Protein AF-J5HVZ8-F1 (afdb_monomer_lite)

Radius of gyration: 12.07 Å; chains: 1; bounding box: 24×26×35 Å

pLDDT: mean 88.11, std 14.33, range [44.84, 97.25]

Structure (mmCIF, N/CA/C/O backbone):
data_AF-J5HVZ8-F1
#
_entry.id   AF-J5HVZ8-F1
#
loop_
_atom_site.group_PDB
_atom_site.id
_atom_site.type_symbol
_atom_site.label_atom_id
_atom_site.label_alt_id
_atom_site.label_comp_id
_atom_site.label_asym_id
_atom_site.label_entity_id
_atom_site.label_seq_id
_atom_site.pdbx_PDB_ins_code
_atom_site.Cartn_x
_atom_site.Cartn_y
_atom_site.Cartn_z
_atom_site.occupancy
_atom_site.B_iso_or_equiv
_atom_site.auth_seq_id
_atom_site.auth_comp_id
_atom_site.auth_asym_id
_atom_site.auth_atom_id
_atom_site.pdbx_PDB_model_num
ATOM 1 N N . MET A 1 1 ? -3.637 -16.391 -11.439 1.00 53.78 1 MET A N 1
ATOM 2 C CA . MET A 1 1 ? -4.329 -15.315 -12.167 1.00 53.78 1 MET A CA 1
ATOM 3 C C . MET A 1 1 ? -5.718 -15.101 -11.585 1.00 53.78 1 MET A C 1
ATOM 5 O O . MET A 1 1 ? -6.639 -15.844 -11.905 1.00 53.78 1 MET A O 1
ATOM 9 N N . ILE A 1 2 ? -5.854 -14.120 -10.691 1.00 54.59 2 ILE A N 1
ATOM 10 C CA . ILE A 1 2 ? -7.179 -13.594 -10.341 1.00 54.59 2 ILE A CA 1
ATOM 11 C C . ILE A 1 2 ? -7.577 -12.671 -11.496 1.00 54.59 2 ILE A C 1
ATOM 13 O O . ILE A 1 2 ? -6.794 -11.768 -11.813 1.00 54.59 2 ILE A O 1
ATOM 17 N N . PRO A 1 3 ? -8.697 -12.923 -12.186 1.00 55.31 3 PRO A N 1
ATOM 18 C CA . PRO A 1 3 ? -9.079 -12.125 -13.338 1.00 55.31 3 PRO A CA 1
ATOM 19 C C . PRO A 1 3 ? -9.405 -10.695 -12.896 1.00 55.31 3 PRO A C 1
ATOM 21 O O . PRO A 1 3 ? -10.148 -10.469 -11.943 1.00 55.31 3 PRO A O 1
ATOM 24 N N . GLU A 1 4 ? -8.854 -9.712 -13.608 1.00 53.62 4 GLU A N 1
ATOM 25 C CA . GLU A 1 4 ? -9.134 -8.284 -13.382 1.00 53.62 4 GLU A CA 1
ATOM 26 C C . GLU A 1 4 ? -10.630 -7.954 -13.548 1.00 53.62 4 GLU A C 1
ATOM 28 O O . GLU A 1 4 ? -11.115 -6.969 -12.993 1.00 53.62 4 GLU A O 1
ATOM 33 N N . GLU A 1 5 ? -11.365 -8.811 -14.263 1.00 53.72 5 GLU A N 1
ATOM 34 C CA . GLU A 1 5 ? -12.808 -8.728 -14.510 1.00 53.72 5 GLU A CA 1
ATOM 35 C C . GLU A 1 5 ? -13.676 -8.888 -13.246 1.00 53.72 5 GLU A C 1
ATOM 37 O O . GLU A 1 5 ? -14.840 -8.497 -13.272 1.00 53.72 5 GLU A O 1
ATOM 42 N N . GLU A 1 6 ? -13.131 -9.390 -12.130 1.00 57.47 6 GLU A N 1
ATOM 43 C CA . GLU A 1 6 ? -13.851 -9.479 -10.845 1.00 57.47 6 GLU A CA 1
ATOM 44 C C . GLU A 1 6 ? -13.694 -8.229 -9.960 1.00 57.47 6 GLU A C 1
ATOM 46 O O . GLU A 1 6 ? -14.329 -8.133 -8.912 1.00 57.47 6 GLU A O 1
ATOM 51 N N . THR A 1 7 ? -12.869 -7.256 -10.364 1.00 63.94 7 THR A N 1
ATOM 52 C CA . THR A 1 7 ? -12.573 -6.063 -9.554 1.00 63.94 7 THR A CA 1
ATOM 53 C C . THR A 1 7 ? -13.281 -4.823 -10.105 1.00 63.94 7 THR A C 1
ATOM 55 O O . THR A 1 7 ? -13.201 -4.507 -11.295 1.00 63.94 7 THR A O 1
ATOM 58 N N . VAL A 1 8 ? -13.978 -4.085 -9.238 1.00 74.00 8 VAL A N 1
ATOM 59 C CA . VAL A 1 8 ? -14.670 -2.827 -9.573 1.00 74.00 8 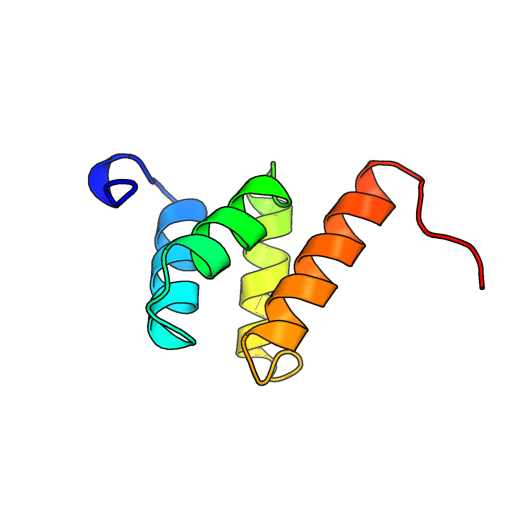VAL A CA 1
ATOM 60 C C . VAL A 1 8 ? -14.155 -1.685 -8.692 1.00 74.00 8 VAL A C 1
ATOM 62 O O . VAL A 1 8 ? -13.630 -1.916 -7.607 1.00 74.00 8 VAL A O 1
ATOM 65 N N . GLY A 1 9 ? -14.272 -0.437 -9.155 1.00 85.94 9 GLY A N 1
ATOM 66 C CA . GLY A 1 9 ? -13.958 0.7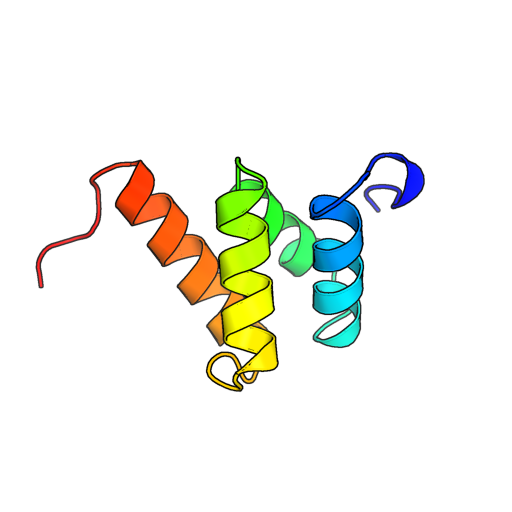42 -8.335 1.00 85.94 9 GLY A CA 1
ATOM 67 C C . GLY A 1 9 ? -12.490 0.846 -7.892 1.00 85.94 9 GLY A C 1
ATOM 68 O O . GLY A 1 9 ? -11.578 0.793 -8.722 1.00 85.94 9 GLY A O 1
ATOM 69 N N . ALA A 1 10 ? -12.264 1.054 -6.589 1.00 90.56 10 ALA A N 1
ATOM 70 C CA . ALA A 1 10 ? -10.934 1.215 -5.993 1.00 90.56 10 ALA A CA 1
ATOM 71 C C . ALA A 1 10 ? -10.056 -0.037 -6.149 1.00 90.56 10 ALA A C 1
ATOM 73 O O . ALA A 1 10 ? -8.869 0.085 -6.441 1.00 90.56 10 ALA A O 1
ATOM 74 N N . GLU A 1 11 ? -10.634 -1.238 -6.062 1.00 90.88 11 GLU A N 1
ATOM 75 C CA . GLU A 1 11 ? -9.871 -2.484 -6.179 1.00 90.88 11 GLU A CA 1
ATOM 76 C C . GLU A 1 11 ? -9.220 -2.655 -7.553 1.00 90.88 11 GLU A C 1
ATOM 78 O O . GLU A 1 11 ? -8.063 -3.061 -7.646 1.00 90.88 11 GLU A O 1
ATOM 83 N N . ARG A 1 12 ? -9.924 -2.280 -8.625 1.00 92.69 12 ARG A N 1
ATOM 84 C CA . ARG A 1 12 ? -9.370 -2.358 -9.980 1.00 92.69 12 ARG A CA 1
ATOM 85 C C . ARG A 1 12 ? -8.192 -1.403 -10.176 1.00 92.69 12 ARG A C 1
ATOM 87 O O . ARG A 1 12 ? -7.202 -1.772 -10.803 1.00 92.69 12 ARG A O 1
ATOM 94 N N . ARG A 1 13 ? -8.312 -0.173 -9.661 1.00 94.31 13 ARG A N 1
ATOM 95 C CA . ARG A 1 13 ? -7.247 0.843 -9.732 1.00 94.31 13 ARG A CA 1
ATOM 96 C C . ARG A 1 13 ? -6.010 0.377 -8.968 1.00 94.31 13 ARG A C 1
ATOM 98 O O . ARG A 1 13 ? -4.920 0.398 -9.533 1.00 94.31 13 ARG A O 1
ATOM 105 N N . LEU A 1 14 ? -6.215 -0.160 -7.765 1.00 95.44 14 LEU A N 1
ATOM 106 C CA . LEU A 1 14 ? -5.149 -0.732 -6.954 1.00 95.44 14 LEU A CA 1
ATOM 107 C C . LEU A 1 14 ? -4.438 -1.873 -7.691 1.00 95.44 14 LEU A C 1
ATOM 109 O O . LEU A 1 14 ? -3.224 -1.841 -7.832 1.00 95.44 14 LEU A O 1
ATOM 113 N N . VAL A 1 15 ? -5.168 -2.872 -8.203 1.00 94.69 15 VAL A N 1
ATOM 114 C CA . VAL A 1 15 ? -4.549 -4.020 -8.896 1.00 94.69 15 VAL A CA 1
ATOM 115 C C . VAL A 1 15 ? -3.710 -3.580 -10.087 1.00 94.69 15 VAL A C 1
ATOM 117 O O . VAL A 1 15 ? -2.622 -4.117 -10.295 1.00 94.69 15 VAL A O 1
ATOM 120 N N . LYS A 1 16 ? -4.198 -2.598 -10.849 1.00 94.62 16 LYS A N 1
ATOM 121 C CA . LYS A 1 16 ? -3.450 -2.042 -11.971 1.00 94.62 16 LYS A CA 1
ATOM 122 C C . LYS A 1 16 ? -2.128 -1.424 -11.501 1.00 94.62 16 LYS A C 1
ATOM 124 O O . LYS A 1 16 ? -1.087 -1.820 -12.011 1.00 94.62 16 LYS A O 1
ATOM 129 N N . MET A 1 17 ? -2.173 -0.549 -10.494 1.00 95.31 17 MET A N 1
ATOM 130 C CA . MET A 1 17 ? -0.981 0.073 -9.906 1.00 95.31 17 MET A CA 1
ATOM 131 C C . MET A 1 17 ? 0.013 -0.980 -9.398 1.00 95.31 17 MET A C 1
ATOM 133 O O . MET A 1 17 ? 1.194 -0.928 -9.722 1.00 95.31 17 MET A O 1
ATOM 137 N N . LEU A 1 18 ? -0.462 -1.992 -8.666 1.00 96.25 18 LEU A N 1
ATOM 138 C CA . LEU A 1 18 ? 0.394 -3.065 -8.153 1.00 96.25 18 LEU A CA 1
ATOM 139 C C . LEU A 1 18 ? 1.104 -3.824 -9.282 1.00 96.25 18 LEU A C 1
ATOM 141 O O . LEU A 1 18 ? 2.287 -4.123 -9.168 1.00 96.25 18 LEU A O 1
ATOM 145 N N . ARG A 1 19 ? 0.414 -4.107 -10.391 1.00 95.19 19 ARG A N 1
ATOM 146 C CA . ARG A 1 19 ? 1.034 -4.764 -11.553 1.00 95.19 19 ARG A CA 1
ATOM 147 C C . ARG A 1 19 ? 2.009 -3.864 -12.308 1.00 95.19 19 ARG A C 1
ATOM 149 O O . ARG A 1 19 ? 2.940 -4.381 -12.917 1.00 95.19 19 ARG A O 1
ATOM 156 N N . GLU A 1 20 ? 1.817 -2.547 -12.263 1.00 94.81 20 GLU A N 1
ATOM 157 C CA . GLU A 1 20 ? 2.777 -1.575 -12.801 1.00 94.81 20 GLU A CA 1
ATOM 158 C C . GLU A 1 20 ? 4.061 -1.520 -11.954 1.00 94.81 20 GLU A C 1
ATOM 160 O O . GLU A 1 20 ? 5.145 -1.376 -12.518 1.00 94.81 20 GLU A O 1
ATOM 165 N N . ILE A 1 21 ? 3.959 -1.713 -10.63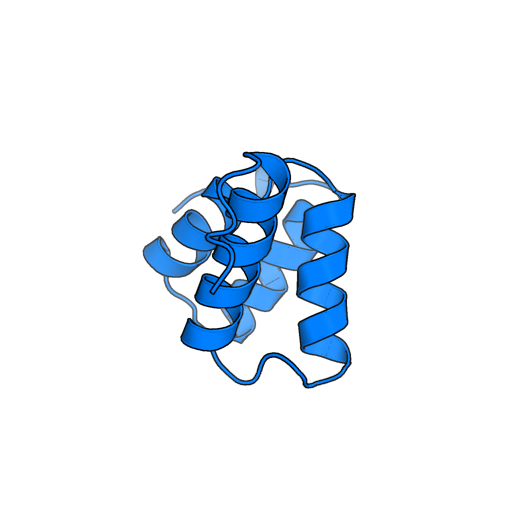3 1.00 94.38 21 ILE A N 1
ATOM 166 C CA . ILE A 1 21 ? 5.111 -1.830 -9.720 1.00 94.38 21 ILE A CA 1
ATOM 167 C C . ILE A 1 21 ? 5.828 -3.167 -9.927 1.00 94.38 21 ILE A C 1
ATOM 169 O O . ILE A 1 21 ? 7.032 -3.211 -10.181 1.00 94.38 21 ILE A O 1
ATOM 173 N N . TRP A 1 22 ? 5.089 -4.274 -9.821 1.00 95.38 22 TRP A N 1
ATOM 174 C CA . TRP A 1 22 ? 5.616 -5.614 -10.033 1.00 95.38 22 TRP A CA 1
ATOM 175 C C . TRP A 1 22 ? 4.514 -6.562 -10.505 1.00 95.38 22 TRP A C 1
ATOM 177 O O . TRP A 1 22 ? 3.615 -6.930 -9.745 1.00 95.38 22 TRP A O 1
ATOM 187 N N . ASP A 1 23 ? 4.606 -7.007 -11.762 1.00 94.38 23 ASP A N 1
ATOM 188 C CA . ASP A 1 23 ? 3.680 -7.982 -12.349 1.00 94.38 23 ASP A CA 1
ATOM 189 C C . ASP A 1 23 ? 3.913 -9.393 -11.773 1.00 94.38 23 ASP A C 1
ATOM 191 O O . ASP A 1 23 ? 4.519 -10.277 -12.384 1.00 94.38 23 ASP A O 1
ATOM 195 N N . ASN A 1 24 ? 3.488 -9.579 -10.523 1.00 94.75 24 ASN A N 1
ATOM 196 C CA . ASN A 1 24 ? 3.638 -10.805 -9.756 1.00 94.75 24 ASN A CA 1
ATOM 197 C C . ASN A 1 24 ? 2.343 -11.133 -9.001 1.00 94.75 24 ASN A C 1
ATOM 199 O O . ASN A 1 24 ? 1.911 -10.403 -8.108 1.00 94.75 24 ASN A O 1
ATOM 203 N N . ASP A 1 25 ? 1.748 -12.283 -9.323 1.00 93.12 25 ASP A N 1
ATOM 204 C CA . ASP A 1 25 ? 0.477 -12.728 -8.739 1.00 93.12 25 ASP A CA 1
ATOM 205 C C . ASP A 1 25 ? 0.530 -12.849 -7.200 1.00 93.12 25 ASP A C 1
ATOM 207 O O . ASP A 1 25 ? -0.460 -12.543 -6.535 1.00 93.12 25 ASP A O 1
ATOM 211 N N . ASN A 1 26 ? 1.661 -13.272 -6.617 1.00 94.00 26 ASN A N 1
ATOM 212 C CA . ASN A 1 26 ? 1.790 -13.425 -5.161 1.00 94.00 26 ASN A CA 1
ATOM 213 C C . ASN A 1 26 ? 1.866 -12.073 -4.453 1.00 94.00 26 ASN A C 1
ATOM 215 O O . ASN A 1 26 ? 1.281 -11.921 -3.383 1.00 94.00 26 ASN A 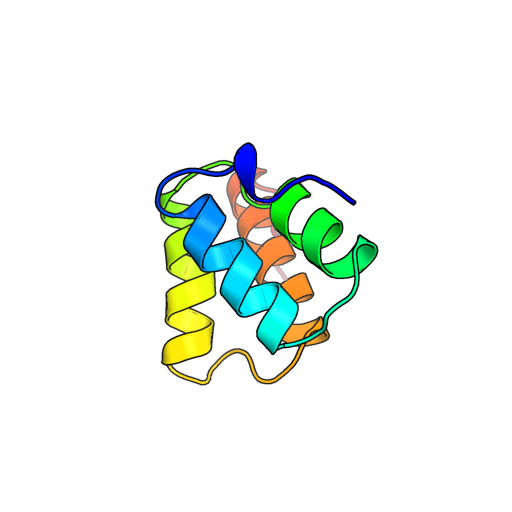O 1
ATOM 219 N N . PHE A 1 27 ? 2.551 -11.098 -5.050 1.00 94.56 27 PHE A N 1
ATOM 220 C CA . PHE A 1 27 ? 2.585 -9.726 -4.549 1.00 94.56 27 PHE A CA 1
ATOM 221 C C . PHE A 1 27 ? 1.183 -9.108 -4.562 1.00 94.56 27 PHE A C 1
ATOM 223 O O . PHE A 1 27 ? 0.672 -8.702 -3.517 1.00 94.56 27 PHE A O 1
ATOM 230 N N . VAL A 1 28 ? 0.515 -9.142 -5.720 1.00 95.38 28 VAL A N 1
ATOM 231 C CA . VAL A 1 28 ? -0.839 -8.592 -5.881 1.00 95.38 28 VAL A CA 1
ATOM 232 C C . VAL A 1 28 ? -1.818 -9.254 -4.909 1.00 95.38 28 VAL A C 1
ATOM 234 O O . VAL A 1 28 ? -2.596 -8.569 -4.243 1.00 95.38 28 VAL A O 1
ATOM 237 N N . LEU A 1 29 ? -1.779 -10.585 -4.789 1.00 94.06 29 LEU A N 1
ATOM 238 C CA . LEU A 1 29 ? -2.615 -11.314 -3.837 1.00 94.06 29 LEU A CA 1
ATOM 239 C C . LEU A 1 29 ? -2.270 -10.945 -2.388 1.00 94.06 29 LEU A C 1
ATOM 241 O O . LEU A 1 29 ? -3.175 -10.742 -1.582 1.00 94.06 29 LEU A O 1
ATOM 245 N N . GLY A 1 30 ? -0.984 -10.840 -2.055 1.00 94.62 30 GLY A N 1
ATOM 246 C CA . GLY A 1 30 ? -0.512 -10.498 -0.718 1.00 94.62 30 GLY A CA 1
ATOM 247 C C . GLY A 1 30 ? -1.035 -9.147 -0.233 1.00 94.62 30 GLY A C 1
ATOM 248 O O . GLY A 1 30 ? -1.491 -9.052 0.908 1.00 94.62 30 GLY A O 1
ATOM 249 N N . VAL A 1 31 ? -1.029 -8.132 -1.096 1.00 95.88 31 VAL A N 1
ATOM 250 C CA . VAL A 1 31 ? -1.584 -6.807 -0.783 1.00 95.88 31 VAL A CA 1
ATOM 251 C C . VAL A 1 31 ? -3.109 -6.879 -0.661 1.00 95.88 31 VAL A C 1
ATOM 253 O O . VAL A 1 31 ? -3.675 -6.476 0.354 1.00 95.88 31 VAL A O 1
ATOM 256 N N . ARG A 1 32 ? -3.799 -7.493 -1.632 1.00 94.19 32 ARG A N 1
ATOM 257 C CA . ARG A 1 32 ? -5.271 -7.616 -1.609 1.00 94.19 32 ARG A CA 1
ATOM 258 C C . ARG A 1 32 ? -5.812 -8.379 -0.403 1.00 94.19 32 ARG A C 1
ATOM 260 O O . ARG A 1 32 ? -6.911 -8.097 0.057 1.00 94.19 32 ARG A O 1
ATOM 267 N N . LEU A 1 33 ? -5.077 -9.361 0.114 1.00 93.19 33 LEU A N 1
ATOM 268 C CA . LEU A 1 33 ? -5.508 -10.113 1.293 1.00 93.19 33 LEU A CA 1
ATOM 269 C C . LEU A 1 33 ? -5.493 -9.271 2.574 1.00 93.19 33 LEU A C 1
ATOM 271 O O . LEU A 1 33 ? -6.216 -9.618 3.510 1.00 93.19 33 LEU A O 1
ATOM 275 N N . ARG A 1 34 ? -4.719 -8.184 2.615 1.00 94.31 34 ARG A N 1
ATOM 276 C CA . ARG A 1 34 ? -4.573 -7.304 3.782 1.00 94.31 34 ARG A CA 1
ATOM 277 C C . ARG A 1 34 ? -5.584 -6.154 3.782 1.00 94.31 34 ARG A C 1
ATOM 279 O O . ARG A 1 34 ? -6.135 -5.838 4.836 1.00 94.31 34 ARG A O 1
ATOM 286 N N . LEU A 1 35 ? -5.921 -5.627 2.607 1.00 94.69 35 LEU A N 1
ATOM 287 C CA . LEU A 1 35 ? -6.874 -4.526 2.432 1.00 94.69 35 LEU A CA 1
ATOM 288 C C . LEU A 1 35 ? -8.305 -5.066 2.246 1.00 94.69 35 LEU A C 1
ATOM 290 O O . LEU A 1 35 ? -8.571 -5.884 1.366 1.00 94.69 35 LEU A O 1
ATOM 294 N N . LYS A 1 36 ? -9.237 -4.641 3.096 1.00 92.88 36 LYS A N 1
ATOM 295 C CA . LYS A 1 36 ? -10.635 -5.095 3.156 1.00 92.88 36 LYS A CA 1
ATOM 296 C C . LYS A 1 36 ? -11.625 -4.025 2.724 1.00 92.88 36 LYS A C 1
ATOM 298 O O . LYS A 1 36 ? -12.688 -4.391 2.222 1.00 92.88 36 LYS A O 1
ATOM 303 N N . THR A 1 37 ? -11.305 -2.748 2.906 1.00 92.62 37 THR A N 1
ATOM 304 C CA . THR A 1 37 ? -12.203 -1.632 2.575 1.00 92.62 37 THR A CA 1
ATOM 305 C C . THR A 1 37 ? -11.681 -0.831 1.389 1.00 92.62 37 THR A C 1
ATOM 307 O O . THR A 1 37 ? -10.527 -0.962 0.988 1.00 92.62 37 THR A O 1
ATOM 310 N N . ASP A 1 38 ? -12.545 -0.052 0.738 1.00 92.69 38 ASP A N 1
ATOM 311 C CA . ASP A 1 38 ? -12.102 0.827 -0.352 1.00 92.69 38 ASP A CA 1
ATOM 312 C C . ASP A 1 38 ? -11.219 1.965 0.171 1.00 92.69 38 ASP A C 1
ATOM 314 O O . ASP A 1 38 ? -10.279 2.341 -0.515 1.00 92.69 38 ASP A O 1
ATOM 318 N N . GLU A 1 39 ? -11.456 2.426 1.400 1.00 93.94 39 GLU A N 1
ATOM 319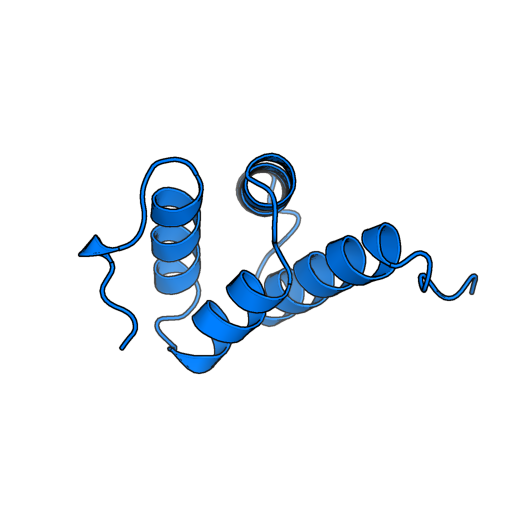 C CA . GLU A 1 39 ? -10.648 3.441 2.086 1.00 93.94 39 GLU A CA 1
ATOM 320 C C . GLU A 1 39 ? -9.189 2.995 2.245 1.00 93.94 39 GLU A C 1
ATOM 322 O O . GLU A 1 39 ? -8.288 3.680 1.779 1.00 93.94 39 GLU A O 1
ATOM 327 N N . GLU A 1 40 ? -8.957 1.783 2.752 1.00 95.56 40 GLU A N 1
ATOM 328 C CA . GLU A 1 40 ? -7.609 1.212 2.890 1.00 95.56 40 GLU A CA 1
ATOM 329 C C . GLU A 1 40 ? -6.904 1.044 1.536 1.00 95.56 40 GLU A C 1
ATOM 331 O O . GLU A 1 40 ? -5.687 1.149 1.426 1.00 95.56 40 GLU A O 1
ATOM 336 N N . ARG A 1 41 ? -7.662 0.763 0.469 1.00 96.19 41 ARG A N 1
ATOM 337 C CA . ARG A 1 41 ? -7.092 0.683 -0.883 1.00 96.19 41 ARG A CA 1
ATOM 338 C C . ARG A 1 41 ? -6.697 2.061 -1.397 1.00 96.19 41 ARG A C 1
ATOM 340 O O . ARG A 1 41 ? -5.677 2.166 -2.072 1.00 96.19 41 ARG A O 1
ATOM 347 N N . GLU A 1 42 ? -7.510 3.082 -1.132 1.00 95.81 42 GLU A N 1
ATOM 348 C CA . GLU A 1 42 ? -7.189 4.460 -1.503 1.00 95.81 42 GLU A CA 1
ATOM 349 C C . GLU A 1 42 ? -5.987 4.989 -0.725 1.00 95.81 42 GLU A C 1
ATOM 351 O O . GLU A 1 42 ? -5.145 5.634 -1.335 1.00 95.81 42 GLU A O 1
ATOM 356 N N . GLU A 1 43 ? -5.834 4.625 0.544 1.00 96.56 43 GLU A N 1
ATOM 357 C CA . GLU A 1 43 ? -4.673 4.990 1.359 1.00 96.56 43 GLU A CA 1
ATOM 358 C C . GLU A 1 43 ? -3.353 4.465 0.768 1.00 96.56 43 GLU A C 1
ATOM 360 O O . GLU A 1 43 ? -2.408 5.228 0.584 1.00 96.56 43 GLU A O 1
ATOM 365 N N . VAL A 1 44 ? -3.304 3.190 0.359 1.00 96.81 44 VAL A N 1
ATOM 366 C CA . VAL A 1 44 ? -2.119 2.627 -0.321 1.00 96.81 44 VAL A CA 1
ATOM 367 C C . VAL A 1 44 ? -1.844 3.329 -1.653 1.00 96.81 44 VAL A C 1
ATOM 369 O O . VAL A 1 44 ? -0.690 3.585 -1.991 1.00 96.81 44 VAL A O 1
ATOM 372 N N . MET A 1 45 ? -2.891 3.631 -2.429 1.00 96.38 45 MET A N 1
ATOM 373 C CA . MET A 1 45 ? -2.728 4.339 -3.704 1.00 96.38 45 MET A CA 1
ATOM 374 C C . MET A 1 45 ? -2.222 5.772 -3.493 1.00 96.38 45 MET A C 1
ATOM 376 O O . MET A 1 45 ? -1.349 6.203 -4.237 1.00 96.38 45 MET A O 1
ATOM 380 N N . GLN A 1 46 ? -2.714 6.480 -2.474 1.00 96.75 46 GLN A N 1
ATOM 381 C CA . GLN A 1 46 ? -2.257 7.828 -2.132 1.00 96.75 46 GLN A CA 1
ATOM 382 C C . GLN A 1 46 ? -0.798 7.831 -1.678 1.00 96.75 46 GLN A C 1
ATOM 384 O O . GLN A 1 46 ? -0.009 8.584 -2.232 1.00 96.75 46 GLN A O 1
ATOM 389 N N . ALA A 1 47 ? -0.404 6.932 -0.772 1.00 96.38 47 ALA A N 1
ATOM 390 C CA . ALA A 1 47 ? 0.987 6.827 -0.324 1.00 96.38 47 ALA A CA 1
ATOM 391 C C . ALA A 1 47 ? 1.956 6.509 -1.483 1.00 96.38 47 ALA A C 1
ATOM 393 O O . ALA A 1 47 ? 3.088 6.993 -1.522 1.00 96.38 47 ALA A O 1
ATOM 394 N N . TYR A 1 48 ? 1.513 5.729 -2.475 1.00 95.25 48 TYR A N 1
ATOM 395 C CA . TYR A 1 48 ? 2.284 5.516 -3.701 1.00 95.25 48 TYR A CA 1
ATOM 396 C C . TYR A 1 48 ? 2.363 6.777 -4.578 1.00 95.25 48 TYR A C 1
ATOM 398 O O . TYR A 1 48 ? 3.440 7.120 -5.064 1.00 95.25 48 TYR A O 1
ATOM 406 N N . GLU A 1 49 ? 1.246 7.482 -4.779 1.00 94.38 49 GLU A N 1
ATOM 407 C CA . GLU A 1 49 ? 1.197 8.728 -5.561 1.00 94.38 49 GLU A CA 1
ATOM 408 C C . GLU A 1 49 ? 2.030 9.857 -4.932 1.00 94.38 49 GLU A C 1
ATOM 410 O O . GLU A 1 49 ? 2.675 10.617 -5.660 1.00 94.38 49 GLU A O 1
ATOM 415 N N . ASP A 1 50 ? 2.064 9.930 -3.602 1.00 95.69 50 ASP A N 1
ATOM 416 C CA . ASP A 1 50 ? 2.853 10.896 -2.832 1.00 95.69 50 ASP A CA 1
ATOM 417 C C . ASP A 1 50 ? 4.359 10.564 -2.833 1.00 95.69 50 ASP A C 1
ATOM 419 O O . ASP A 1 50 ? 5.194 11.420 -2.528 1.00 95.69 50 ASP A O 1
ATOM 423 N N . GLY A 1 51 ? 4.725 9.355 -3.275 1.00 93.81 51 GLY A N 1
ATOM 424 C CA . GLY A 1 51 ? 6.107 8.892 -3.378 1.00 93.81 51 GLY A CA 1
ATOM 425 C C . GLY A 1 51 ? 6.673 8.312 -2.082 1.00 93.81 51 GLY A C 1
ATOM 426 O O . GLY A 1 51 ? 7.890 8.145 -1.988 1.00 93.81 51 GLY A O 1
ATOM 427 N N . ASP A 1 52 ? 5.817 7.992 -1.109 1.00 94.00 52 ASP A N 1
ATOM 428 C CA . ASP A 1 52 ? 6.208 7.345 0.147 1.00 94.00 52 ASP A CA 1
ATOM 429 C C . ASP A 1 52 ? 6.477 5.842 -0.038 1.00 94.00 52 ASP A C 1
ATOM 431 O O . ASP A 1 52 ? 7.269 5.261 0.702 1.00 94.00 52 ASP A O 1
ATOM 435 N N . LEU A 1 53 ? 5.851 5.213 -1.043 1.00 94.75 53 LEU A N 1
ATOM 436 C CA . LEU A 1 53 ? 6.053 3.803 -1.396 1.00 94.75 53 LEU A CA 1
ATOM 437 C C . LEU A 1 53 ? 6.869 3.699 -2.691 1.00 94.75 53 LEU A C 1
ATOM 439 O O . LEU A 1 53 ? 6.372 4.031 -3.769 1.00 94.75 53 LEU A O 1
ATOM 443 N N . LEU A 1 54 ? 8.118 3.237 -2.600 1.00 91.50 54 LEU A N 1
ATOM 444 C CA . LEU A 1 54 ? 9.059 3.262 -3.726 1.00 91.50 54 LEU A CA 1
ATOM 445 C C . LEU A 1 54 ? 9.112 1.935 -4.486 1.00 91.50 54 LEU A C 1
ATOM 447 O O . LEU A 1 54 ? 9.377 1.920 -5.692 1.00 91.50 54 LEU A O 1
ATOM 451 N N . ASP A 1 55 ? 8.863 0.825 -3.795 1.00 94.25 55 ASP A N 1
ATOM 452 C CA . ASP A 1 55 ? 8.926 -0.515 -4.365 1.00 94.25 55 ASP A CA 1
ATOM 453 C C . ASP A 1 55 ? 7.868 -1.476 -3.793 1.00 94.25 55 ASP A C 1
ATOM 455 O O . ASP A 1 55 ? 6.988 -1.111 -3.011 1.00 94.25 55 ASP A O 1
ATOM 459 N N . SER A 1 56 ? 7.901 -2.729 -4.251 1.00 95.31 56 SER A N 1
ATOM 460 C CA . SER A 1 56 ? 6.933 -3.747 -3.842 1.00 95.31 56 SER A CA 1
ATOM 461 C C . SER A 1 56 ? 7.012 -4.116 -2.361 1.00 95.31 56 SER A C 1
ATOM 463 O O . SER A 1 56 ? 5.994 -4.519 -1.796 1.00 95.31 56 SER A O 1
ATOM 465 N N . ASP A 1 57 ? 8.190 -4.026 -1.743 1.00 95.06 57 ASP A N 1
ATOM 466 C CA . ASP A 1 57 ? 8.358 -4.370 -0.333 1.00 95.06 57 ASP A CA 1
ATOM 467 C C . ASP A 1 57 ? 7.745 -3.275 0.545 1.00 95.06 57 ASP A C 1
ATOM 469 O O . ASP A 1 57 ? 6.981 -3.603 1.457 1.00 95.06 57 ASP A O 1
ATOM 473 N N . ASP A 1 58 ? 7.960 -1.999 0.204 1.00 96.38 58 ASP A N 1
ATOM 474 C CA . ASP A 1 58 ? 7.309 -0.860 0.870 1.00 96.38 58 ASP A CA 1
ATOM 475 C C . ASP A 1 58 ? 5.785 -1.002 0.844 1.00 96.38 58 ASP A C 1
ATOM 477 O O . ASP A 1 58 ? 5.120 -0.930 1.878 1.00 96.38 58 ASP A O 1
ATOM 481 N N . VAL A 1 59 ? 5.218 -1.288 -0.333 1.00 97.00 59 VAL A N 1
ATOM 482 C CA . VAL A 1 59 ? 3.769 -1.473 -0.491 1.00 97.00 59 VAL A CA 1
ATOM 483 C C . VAL A 1 59 ? 3.253 -2.639 0.353 1.00 97.00 59 VAL A C 1
ATOM 485 O O . VAL A 1 59 ? 2.172 -2.559 0.941 1.00 97.00 59 VAL A O 1
ATOM 488 N N . LEU A 1 60 ? 3.997 -3.746 0.414 1.00 95.94 60 LEU A N 1
ATOM 489 C CA . LEU A 1 60 ? 3.584 -4.923 1.173 1.00 95.94 60 LEU A CA 1
ATOM 490 C C . LEU A 1 60 ? 3.629 -4.673 2.686 1.00 95.94 60 LEU A C 1
ATOM 492 O O . LEU A 1 60 ? 2.738 -5.146 3.398 1.00 95.94 60 LEU A O 1
ATOM 496 N N . LEU A 1 61 ? 4.650 -3.956 3.161 1.00 96.25 61 LEU A N 1
ATOM 497 C CA . LEU A 1 61 ? 4.799 -3.561 4.560 1.00 96.25 61 LEU A CA 1
ATOM 498 C C . LEU A 1 61 ? 3.732 -2.546 4.964 1.00 96.25 61 LEU A C 1
ATOM 500 O O . LEU A 1 61 ? 3.079 -2.744 5.981 1.00 96.25 61 LEU A O 1
ATOM 504 N N . PHE A 1 62 ? 3.477 -1.536 4.138 1.00 97.25 62 PHE A N 1
ATOM 505 C CA . PHE A 1 62 ? 2.440 -0.542 4.398 1.00 97.25 62 PHE A CA 1
ATOM 506 C C . PHE A 1 62 ? 1.037 -1.170 4.435 1.00 97.25 62 PHE A C 1
ATOM 508 O O . PHE A 1 62 ? 0.261 -0.947 5.359 1.00 97.25 62 PHE A O 1
ATOM 515 N N . ALA A 1 63 ? 0.725 -2.074 3.499 1.00 97.00 63 ALA A N 1
ATOM 516 C CA . ALA A 1 63 ? -0.528 -2.828 3.550 1.00 97.00 63 ALA A CA 1
ATOM 517 C C . ALA A 1 63 ? -0.625 -3.747 4.783 1.00 97.00 63 ALA A C 1
ATOM 519 O O . ALA A 1 63 ? -1.728 -4.055 5.241 1.00 97.00 63 ALA A O 1
ATOM 520 N N . LEU A 1 64 ? 0.507 -4.248 5.293 1.00 95.69 64 LEU A N 1
ATOM 521 C CA . LEU A 1 64 ? 0.541 -5.029 6.529 1.00 95.69 64 LEU A CA 1
ATOM 522 C C . LEU A 1 64 ? 0.265 -4.143 7.745 1.00 95.69 64 LEU A C 1
ATOM 524 O O . LEU A 1 64 ? -0.518 -4.567 8.587 1.00 95.69 64 LEU A O 1
ATOM 528 N N . ASP A 1 65 ? 0.833 -2.942 7.793 1.00 96.44 65 ASP A N 1
ATOM 529 C CA . ASP A 1 65 ? 0.613 -1.959 8.857 1.00 96.44 65 ASP A CA 1
ATOM 530 C C . ASP A 1 65 ? -0.878 -1.615 8.987 1.00 96.44 65 ASP A C 1
ATOM 532 O O . ASP A 1 65 ? -1.484 -1.881 10.022 1.00 96.44 65 ASP A O 1
ATOM 536 N N . ILE A 1 66 ? -1.529 -1.249 7.874 1.00 95.94 66 ILE A N 1
ATOM 537 C CA . ILE A 1 66 ? -2.989 -1.029 7.805 1.00 95.94 66 ILE A CA 1
ATOM 538 C C . ILE A 1 66 ? -3.775 -2.232 8.351 1.00 95.94 66 ILE A C 1
ATOM 540 O O . ILE A 1 66 ? -4.758 -2.102 9.088 1.00 95.94 66 ILE A O 1
ATOM 544 N N . HIS A 1 67 ? -3.368 -3.447 7.977 1.00 94.62 67 HIS A N 1
ATOM 545 C CA . HIS A 1 67 ? -4.022 -4.658 8.458 1.00 94.62 67 HIS A CA 1
ATOM 546 C C . HIS A 1 67 ? -3.847 -4.851 9.968 1.00 94.62 67 HIS A C 1
ATOM 548 O O . HIS A 1 67 ? -4.812 -5.252 10.627 1.00 94.62 67 HIS A O 1
ATOM 554 N N . GLN A 1 68 ? -2.651 -4.597 10.495 1.00 93.75 68 GLN A N 1
ATOM 555 C CA . GLN A 1 68 ? -2.331 -4.739 11.912 1.00 93.75 68 GLN A CA 1
ATOM 556 C C . GLN A 1 68 ? -3.045 -3.684 12.754 1.00 93.75 68 GLN A C 1
ATOM 558 O O . GLN A 1 68 ? -3.597 -4.036 13.800 1.00 93.75 68 GLN A O 1
ATOM 563 N N . ASP A 1 69 ? -3.114 -2.447 12.267 1.00 92.88 69 ASP A N 1
ATOM 564 C CA . ASP A 1 69 ? -3.875 -1.349 12.859 1.00 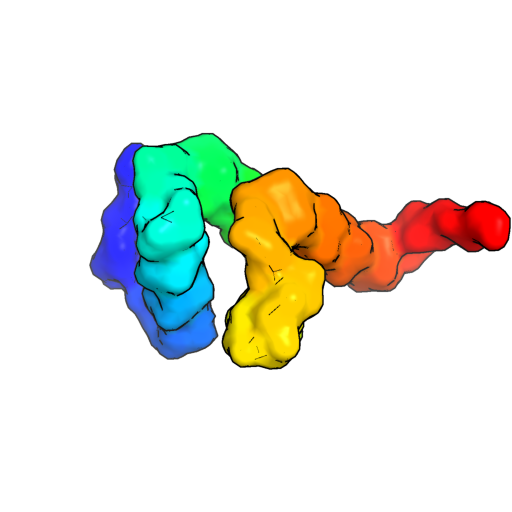92.88 69 ASP A CA 1
ATOM 565 C C . ASP A 1 69 ? -5.356 -1.700 12.968 1.00 92.88 69 ASP A C 1
ATOM 567 O O . ASP A 1 69 ? -5.944 -1.622 14.050 1.00 92.88 69 ASP A O 1
ATOM 571 N N . ARG A 1 70 ? -5.957 -2.206 11.882 1.00 92.56 70 ARG A N 1
ATOM 572 C CA . ARG A 1 70 ? -7.351 -2.672 11.898 1.00 92.56 70 ARG A CA 1
ATOM 573 C C . ARG A 1 70 ? -7.577 -3.809 12.896 1.00 92.56 70 ARG A C 1
ATOM 575 O O . ARG A 1 70 ? -8.634 -3.872 13.525 1.00 92.56 70 ARG A O 1
ATOM 582 N N . GLU A 1 71 ? -6.631 -4.738 13.019 1.00 89.31 71 GLU A N 1
ATOM 583 C CA . GLU A 1 71 ? -6.727 -5.848 13.977 1.00 89.31 71 GLU A CA 1
ATOM 584 C C . GLU A 1 71 ? -6.386 -5.443 15.420 1.00 89.31 71 GLU A C 1
ATOM 586 O O . GLU A 1 71 ? -6.572 -6.250 16.333 1.00 89.31 71 GLU A O 1
ATOM 591 N N . GLY A 1 72 ? -5.915 -4.213 15.653 1.00 82.25 72 GLY A N 1
ATOM 592 C CA . GLY A 1 72 ? -5.436 -3.767 16.962 1.00 82.25 72 GLY A CA 1
ATOM 593 C C . GLY A 1 72 ? -4.198 -4.536 17.431 1.00 82.25 72 GLY A C 1
ATOM 594 O O . GLY A 1 72 ? -4.004 -4.727 18.630 1.00 82.25 72 GLY A O 1
ATOM 595 N N . THR A 1 73 ? -3.395 -5.032 16.486 1.00 68.75 73 THR A N 1
ATOM 596 C CA . THR A 1 73 ? -2.174 -5.815 16.741 1.00 68.75 73 THR A CA 1
ATOM 597 C C . THR A 1 73 ? -0.894 -5.041 16.454 1.00 68.75 73 THR A C 1
ATOM 599 O O . THR A 1 73 ? 0.185 -5.624 16.580 1.00 68.75 73 THR A O 1
ATOM 602 N N . ALA A 1 74 ? -1.003 -3.753 16.104 1.00 62.06 74 ALA A N 1
ATOM 603 C CA . ALA A 1 74 ? 0.129 -2.842 16.020 1.00 62.06 74 ALA A CA 1
ATOM 604 C C . ALA A 1 74 ? 0.931 -2.950 17.319 1.00 62.06 74 ALA A C 1
ATOM 606 O O . ALA A 1 74 ? 0.460 -2.624 18.411 1.00 62.06 74 ALA A O 1
ATOM 607 N N . GLN A 1 75 ? 2.107 -3.554 17.211 1.00 54.41 75 GLN A N 1
ATOM 608 C CA . GLN A 1 75 ? 2.967 -3.796 18.349 1.00 54.41 75 GLN A CA 1
ATOM 609 C C . GLN A 1 75 ? 3.518 -2.423 18.734 1.00 54.41 75 GLN A C 1
ATOM 611 O O . GLN A 1 75 ? 4.339 -1.883 18.000 1.00 54.41 75 GLN A O 1
ATOM 616 N N . GLU A 1 76 ? 3.016 -1.834 19.828 1.00 50.62 76 GLU A N 1
ATOM 617 C CA . GLU A 1 76 ? 3.637 -0.656 20.441 1.00 50.62 76 GLU A CA 1
ATOM 618 C C . GLU A 1 76 ? 5.127 -0.981 20.642 1.00 50.62 76 GLU A C 1
ATOM 620 O O . GLU A 1 76 ? 5.472 -1.857 21.443 1.00 50.62 76 GLU A O 1
ATOM 625 N N . ALA A 1 77 ? 5.986 -0.343 19.846 1.00 44.84 77 ALA A N 1
ATOM 626 C CA . ALA A 1 77 ? 7.439 -0.455 19.918 1.00 44.84 77 ALA A CA 1
ATOM 627 C C . ALA A 1 77 ? 8.022 0.694 20.746 1.00 44.84 77 ALA A C 1
ATOM 629 O O . ALA A 1 77 ? 7.590 1.853 20.542 1.00 44.84 77 ALA A O 1
#

Sequence (77 aa):
MIPEEETVGAERRLVKMLREIWDNDNFVLGVRLRLKTDEEREEVMQAYEDGDLLDSDDVLLFALDIHQDREGTAQEA

Foldseek 3Di:
DPDLVVDDDLLSVLLVVQVVQPVDPCLSVLLVVLDDDSVLSVVLVVCVVVVVQPHSVSSNVSSVCSSCVVVVNPPPD

Secondary structure (DSSP, 8-state):
---GGG--THHHHHHHHHHHH---HHHHHHHHHH--SHHHHHHHHHHHHTT---SHHHHHHHHHHHHHHHHT-----